Protein AF-A0AAJ6VY02-F1 (afdb_monomer_lite)

Radius of gyration: 36.41 Å; chains: 1; bounding box: 125×51×72 Å

pLDDT: mean 70.73, std 18.44, range [38.62, 96.19]

Organism: NCBI:txid34638

Structure (mmCIF, N/CA/C/O backbone):
data_AF-A0AAJ6VY02-F1
#
_entry.id   AF-A0AAJ6VY02-F1
#
loop_
_atom_site.group_PDB
_atom_site.id
_atom_site.type_symbol
_atom_site.label_atom_id
_atom_site.label_alt_id
_atom_site.label_comp_id
_atom_site.label_asym_id
_atom_site.label_entity_id
_atom_site.label_seq_id
_atom_site.pdbx_PDB_ins_code
_atom_site.Cartn_x
_atom_site.Cartn_y
_atom_site.Cartn_z
_atom_site.occupancy
_atom_site.B_iso_or_equiv
_atom_site.auth_seq_id
_atom_site.auth_comp_id
_atom_site.auth_asym_id
_atom_site.auth_atom_id
_atom_site.pdbx_PDB_model_num
ATOM 1 N N . MET A 1 1 ? 95.605 -9.386 31.883 1.00 44.31 1 MET A N 1
ATOM 2 C CA . MET A 1 1 ? 95.479 -8.101 31.159 1.00 44.31 1 MET A CA 1
ATOM 3 C C . MET A 1 1 ? 95.316 -8.435 29.687 1.00 44.31 1 MET A C 1
ATOM 5 O O . MET A 1 1 ? 96.016 -9.313 29.204 1.00 44.31 1 MET A O 1
ATOM 9 N N . SER A 1 2 ? 94.264 -7.888 29.088 1.00 38.62 2 SER A N 1
ATOM 10 C CA . SER A 1 2 ? 93.436 -8.520 28.057 1.00 38.62 2 SER A CA 1
ATOM 11 C C . SER A 1 2 ? 94.051 -8.646 26.662 1.00 38.62 2 SER A C 1
ATOM 13 O O . SER A 1 2 ? 94.804 -7.791 26.209 1.00 38.62 2 SER A O 1
ATOM 15 N N . SER A 1 3 ? 93.655 -9.728 25.993 1.00 40.12 3 SER A N 1
ATOM 16 C CA . SER A 1 3 ? 94.020 -10.137 24.639 1.00 40.12 3 SER A CA 1
ATOM 17 C C . SER A 1 3 ? 93.514 -9.172 23.561 1.00 40.12 3 SER A C 1
ATOM 19 O O . SER A 1 3 ? 92.338 -8.817 23.539 1.00 40.12 3 SER A O 1
ATOM 21 N N . HIS A 1 4 ? 94.400 -8.805 22.633 1.00 42.62 4 HIS A N 1
ATOM 22 C CA . HIS A 1 4 ? 94.057 -8.122 21.387 1.00 42.62 4 HIS A CA 1
ATOM 23 C C . HIS A 1 4 ? 93.419 -9.109 20.399 1.00 42.62 4 HIS A C 1
ATOM 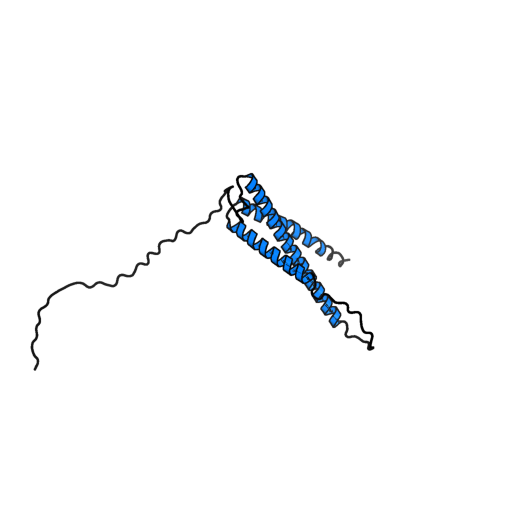25 O O . HIS A 1 4 ? 94.000 -10.142 20.070 1.00 42.62 4 HIS A O 1
ATOM 31 N N . SER A 1 5 ? 92.239 -8.766 19.890 1.00 43.09 5 SER A N 1
ATOM 32 C CA . SER A 1 5 ? 91.580 -9.448 18.775 1.00 43.09 5 SER A CA 1
ATOM 33 C C . SER A 1 5 ? 91.040 -8.376 17.834 1.00 43.09 5 SER A C 1
ATOM 35 O O . SER A 1 5 ? 90.016 -7.765 18.120 1.00 43.09 5 SER A O 1
ATOM 37 N N . HIS A 1 6 ? 91.734 -8.117 16.725 1.00 42.66 6 HIS A N 1
ATOM 38 C CA . HIS A 1 6 ? 91.197 -7.307 15.632 1.00 42.66 6 HIS A CA 1
ATOM 39 C C . HIS A 1 6 ? 90.882 -8.235 14.463 1.00 42.66 6 HIS A C 1
ATOM 41 O O . HIS A 1 6 ? 91.761 -8.613 13.692 1.00 42.66 6 HIS A O 1
ATOM 47 N N . HIS A 1 7 ? 89.610 -8.621 14.367 1.00 45.81 7 HIS A N 1
ATOM 48 C CA . HIS A 1 7 ? 89.046 -9.203 13.160 1.00 45.81 7 HIS A CA 1
ATOM 49 C C . HIS A 1 7 ? 88.680 -8.084 12.186 1.00 45.81 7 HIS A C 1
ATOM 51 O O . HIS A 1 7 ? 87.968 -7.141 12.525 1.00 45.81 7 HIS A O 1
ATOM 57 N N . SER A 1 8 ? 89.198 -8.227 10.971 1.00 43.94 8 SER A N 1
ATOM 58 C CA . SER A 1 8 ? 88.767 -7.534 9.765 1.00 43.94 8 SER A CA 1
ATOM 59 C C . SER A 1 8 ? 87.349 -7.969 9.390 1.00 43.94 8 SER A C 1
ATOM 61 O O . SER A 1 8 ? 87.088 -9.167 9.408 1.00 43.94 8 SER A O 1
ATOM 63 N N . MET A 1 9 ? 86.475 -7.022 9.044 1.00 44.69 9 MET A N 1
ATOM 64 C CA . MET A 1 9 ? 85.414 -7.136 8.030 1.00 44.69 9 MET A CA 1
ATOM 65 C C . MET A 1 9 ? 84.812 -5.734 7.846 1.00 44.69 9 MET A C 1
ATOM 67 O O . MET A 1 9 ? 84.068 -5.240 8.692 1.00 44.69 9 MET A O 1
ATOM 71 N N . ALA A 1 10 ? 85.168 -5.083 6.743 1.00 47.56 10 ALA A N 1
ATOM 72 C CA . ALA A 1 10 ? 84.444 -3.935 6.222 1.00 47.56 10 ALA A CA 1
ATOM 73 C C . ALA A 1 10 ? 83.114 -4.407 5.618 1.00 47.56 10 ALA A C 1
ATOM 75 O O . ALA A 1 10 ? 83.097 -5.447 4.971 1.00 47.56 10 ALA A O 1
ATOM 76 N N . HIS A 1 11 ? 82.039 -3.640 5.796 1.00 46.00 11 HIS A N 1
ATOM 77 C CA . HIS A 1 11 ? 81.113 -3.265 4.724 1.00 46.00 11 HIS A CA 1
ATOM 78 C C . HIS A 1 11 ? 80.163 -2.180 5.248 1.00 46.00 11 HIS A C 1
ATOM 80 O O . HIS A 1 11 ? 79.396 -2.384 6.187 1.00 46.00 11 HIS A O 1
ATOM 86 N N . GLU A 1 12 ? 80.276 -1.002 4.640 1.00 42.72 12 GLU A N 1
ATOM 87 C CA . GLU A 1 12 ? 79.300 0.078 4.704 1.00 42.72 12 GLU A CA 1
ATOM 88 C C . GLU A 1 12 ? 77.924 -0.396 4.218 1.00 42.72 12 GLU A C 1
ATOM 90 O O . GLU A 1 12 ? 77.844 -1.203 3.292 1.00 42.72 12 GLU A O 1
ATOM 95 N N . ALA A 1 13 ? 76.856 0.183 4.773 1.00 41.50 13 ALA A N 1
ATOM 96 C CA . ALA A 1 13 ? 75.958 1.086 4.041 1.00 41.50 13 ALA A CA 1
ATOM 97 C C . ALA A 1 13 ? 74.517 1.054 4.587 1.00 41.50 13 ALA A C 1
ATOM 99 O O . ALA A 1 13 ? 73.854 0.025 4.593 1.00 41.50 13 ALA A O 1
ATOM 100 N N . MET A 1 14 ? 74.043 2.264 4.900 1.00 46.09 14 MET A N 1
ATOM 101 C CA . MET A 1 14 ? 72.690 2.771 4.638 1.00 46.09 14 MET A CA 1
ATOM 102 C C . MET A 1 14 ? 71.534 2.222 5.482 1.00 46.09 14 MET A C 1
ATOM 104 O O . MET A 1 14 ? 71.037 1.115 5.308 1.00 46.09 14 MET A O 1
ATOM 108 N N . GLY A 1 15 ? 71.040 3.103 6.355 1.00 48.28 15 GLY A N 1
ATOM 109 C CA . GLY A 1 15 ? 69.751 2.950 7.006 1.00 48.28 15 GLY A CA 1
ATOM 110 C C . GLY A 1 15 ? 68.595 3.006 6.011 1.00 48.28 15 GLY A C 1
ATOM 111 O O . GLY A 1 15 ? 68.600 3.798 5.070 1.00 48.28 15 GLY A O 1
ATOM 112 N N . GLU A 1 16 ? 67.564 2.213 6.280 1.00 41.31 16 GLU A N 1
ATOM 113 C CA . GLU A 1 16 ? 66.266 2.365 5.642 1.00 41.31 16 GLU A CA 1
ATOM 114 C C . GLU A 1 16 ? 65.210 2.556 6.735 1.00 41.31 16 GLU A C 1
ATOM 116 O O . GLU A 1 16 ? 64.946 1.689 7.566 1.00 41.31 16 GLU A O 1
ATOM 121 N N . SER A 1 17 ? 64.673 3.774 6.763 1.00 49.94 17 SER A N 1
ATOM 122 C CA . SER A 1 17 ? 63.547 4.201 7.587 1.00 49.94 17 SER A CA 1
ATOM 123 C C . SER A 1 17 ? 62.291 3.395 7.215 1.00 49.94 17 SER A C 1
ATOM 125 O O . SER A 1 17 ? 62.069 3.152 6.023 1.00 49.94 17 SER A O 1
ATOM 127 N N . PRO A 1 18 ? 61.437 2.985 8.173 1.00 46.38 18 PRO A N 1
ATOM 128 C CA . PRO A 1 18 ? 60.224 2.243 7.859 1.00 46.38 18 PRO A CA 1
ATOM 129 C C . PRO A 1 18 ? 59.249 3.147 7.092 1.00 46.38 18 PRO A C 1
ATOM 131 O O . PRO A 1 18 ? 58.730 4.133 7.615 1.00 46.38 18 PRO A O 1
ATOM 134 N N . LYS A 1 19 ? 59.015 2.810 5.820 1.00 49.97 19 LYS A N 1
ATOM 135 C CA . LYS A 1 19 ? 58.049 3.480 4.941 1.00 49.97 19 LYS A CA 1
ATOM 136 C C . LYS A 1 19 ? 56.638 3.374 5.548 1.00 49.97 19 LYS A C 1
ATOM 138 O O . LYS A 1 19 ? 56.206 2.261 5.857 1.00 49.97 19 LYS A O 1
ATOM 143 N N . PRO A 1 20 ? 55.882 4.479 5.688 1.00 46.88 20 PRO A N 1
ATOM 144 C CA . PRO A 1 20 ? 54.480 4.399 6.070 1.00 46.88 20 PRO A CA 1
ATOM 145 C C . PRO A 1 20 ? 53.701 3.710 4.947 1.00 46.88 20 PRO A C 1
ATOM 147 O O . PRO A 1 20 ? 53.744 4.130 3.790 1.00 46.88 20 PRO A O 1
ATOM 150 N N . HIS A 1 21 ? 52.993 2.634 5.288 1.00 54.72 21 HIS A N 1
ATOM 151 C CA . HIS A 1 21 ? 52.051 1.981 4.388 1.00 54.72 21 HIS A CA 1
ATOM 152 C C . HIS A 1 21 ? 50.947 2.982 4.020 1.00 54.72 21 HIS A C 1
ATOM 154 O O . HIS A 1 21 ? 50.009 3.219 4.778 1.00 54.72 21 HIS A O 1
ATOM 160 N N . SER A 1 22 ? 51.084 3.581 2.838 1.00 48.41 22 SER A N 1
ATOM 161 C CA . SER A 1 22 ? 50.037 4.324 2.148 1.00 48.41 22 SER A CA 1
ATOM 162 C C . SER A 1 22 ? 48.873 3.363 1.895 1.00 48.41 22 SER A C 1
ATOM 164 O O . SER A 1 22 ? 48.888 2.583 0.938 1.00 48.41 22 SER A O 1
ATOM 166 N N . VAL A 1 23 ? 47.857 3.410 2.757 1.00 56.81 23 VAL A N 1
ATOM 167 C CA . VAL A 1 23 ? 46.539 2.850 2.463 1.00 56.81 23 VAL A CA 1
ATOM 168 C C . VAL A 1 23 ? 45.987 3.671 1.302 1.00 56.81 23 VAL A C 1
ATOM 170 O O . VAL A 1 23 ? 45.430 4.750 1.486 1.00 56.81 23 VAL A O 1
ATOM 173 N N . SER A 1 24 ? 46.217 3.186 0.081 1.00 57.50 24 SER A N 1
ATOM 174 C CA . SER A 1 24 ? 45.566 3.690 -1.121 1.00 57.50 24 SER A CA 1
ATOM 175 C C . SER A 1 24 ? 44.079 3.380 -0.979 1.00 57.50 24 SER A C 1
ATOM 177 O O . SER A 1 24 ? 43.607 2.302 -1.343 1.00 57.50 24 SER A O 1
ATOM 179 N N . ALA A 1 25 ? 43.347 4.308 -0.365 1.00 58.25 25 ALA A N 1
ATOM 180 C CA . ALA A 1 25 ? 41.898 4.317 -0.361 1.00 58.25 25 ALA A CA 1
ATOM 181 C C . ALA A 1 25 ? 41.450 4.562 -1.806 1.00 58.25 25 ALA A C 1
ATOM 183 O O . ALA A 1 25 ? 41.261 5.696 -2.241 1.00 58.25 25 ALA A O 1
ATOM 184 N N . LYS A 1 26 ? 41.352 3.478 -2.581 1.00 59.47 26 LYS A N 1
ATOM 185 C CA . LYS A 1 26 ? 40.681 3.474 -3.879 1.00 59.47 26 LYS A CA 1
ATOM 186 C C . LYS A 1 26 ? 39.284 4.064 -3.646 1.00 59.47 26 LYS A C 1
ATOM 188 O O . LYS A 1 26 ? 38.556 3.504 -2.822 1.00 59.47 26 LYS A O 1
ATOM 193 N N . PRO A 1 27 ? 38.895 5.169 -4.307 1.00 60.66 27 PRO A N 1
ATOM 194 C CA . PRO A 1 27 ? 37.528 5.652 -4.219 1.00 60.66 27 PRO A CA 1
ATOM 195 C C . PRO A 1 27 ? 36.632 4.544 -4.772 1.00 60.66 27 PRO A C 1
ATOM 197 O O . PRO A 1 27 ? 36.694 4.215 -5.956 1.00 60.66 27 PRO A O 1
ATOM 200 N N . MET A 1 28 ? 35.868 3.896 -3.892 1.00 64.38 28 MET A N 1
ATOM 201 C CA . MET A 1 28 ? 34.876 2.918 -4.317 1.00 64.38 28 MET A CA 1
ATOM 202 C C . MET A 1 28 ? 33.841 3.678 -5.153 1.00 64.38 28 MET A C 1
ATOM 204 O O . MET A 1 28 ? 33.303 4.672 -4.657 1.00 64.38 28 MET A O 1
ATOM 208 N N . PRO A 1 29 ? 33.586 3.283 -6.414 1.00 62.78 29 PRO A N 1
ATOM 209 C CA . PRO A 1 29 ? 32.583 3.947 -7.228 1.00 62.78 29 PRO A CA 1
ATOM 210 C C . PRO A 1 29 ? 31.247 3.806 -6.505 1.00 62.78 29 PRO A C 1
ATOM 212 O O . PRO A 1 29 ? 30.750 2.699 -6.301 1.00 62.78 29 PRO A O 1
ATOM 215 N N . MET A 1 30 ? 30.695 4.932 -6.056 1.00 61.97 30 MET A N 1
ATOM 216 C CA . MET A 1 30 ? 29.360 4.956 -5.482 1.00 61.97 30 MET A CA 1
ATOM 217 C C . MET A 1 30 ? 28.395 4.508 -6.575 1.00 61.97 30 MET A C 1
ATOM 219 O O . MET A 1 30 ? 28.220 5.196 -7.579 1.00 61.97 30 MET A O 1
ATOM 223 N N . MET A 1 31 ? 27.815 3.323 -6.403 1.00 57.50 31 MET A N 1
ATOM 224 C CA . MET A 1 31 ? 26.774 2.789 -7.272 1.00 57.50 31 MET A CA 1
ATOM 225 C C . MET A 1 31 ? 25.524 3.662 -7.132 1.00 57.50 31 MET A C 1
ATOM 227 O O . MET A 1 31 ? 24.666 3.438 -6.284 1.00 57.50 31 MET A O 1
ATOM 231 N N . HIS A 1 32 ? 25.460 4.728 -7.926 1.00 59.91 32 HIS A N 1
ATOM 232 C CA . HIS A 1 32 ? 24.284 5.576 -8.008 1.00 59.91 32 HIS A CA 1
ATOM 233 C C . HIS A 1 32 ? 23.202 4.813 -8.768 1.00 59.91 32 HIS A C 1
ATOM 235 O O . HIS A 1 32 ? 23.296 4.619 -9.981 1.00 59.91 32 HIS A O 1
ATOM 241 N N . VAL A 1 33 ? 22.185 4.350 -8.046 1.00 70.56 33 VAL A N 1
ATOM 242 C CA . VAL A 1 33 ? 21.027 3.702 -8.658 1.00 70.56 33 VAL A CA 1
ATOM 243 C C . VAL A 1 33 ? 20.083 4.809 -9.116 1.00 70.56 33 VAL A C 1
ATOM 245 O O . VAL A 1 33 ? 19.270 5.322 -8.353 1.00 70.56 33 VAL A O 1
ATOM 248 N N . SER A 1 34 ? 20.273 5.265 -10.352 1.00 75.19 34 SER A N 1
ATOM 249 C CA . SER A 1 34 ? 19.383 6.246 -10.969 1.00 75.19 34 SER A CA 1
ATOM 250 C C . SER A 1 34 ? 18.035 5.607 -11.290 1.00 75.19 34 SER A C 1
ATOM 252 O O . SER A 1 34 ? 17.970 4.456 -11.721 1.00 75.19 34 SER A O 1
ATOM 254 N N . PHE A 1 35 ? 16.965 6.389 -11.159 1.00 76.12 35 PHE A N 1
ATOM 255 C CA . PHE A 1 35 ? 15.672 6.027 -11.724 1.00 76.12 35 PHE A CA 1
ATOM 256 C C . PHE A 1 35 ? 15.796 5.781 -13.231 1.00 76.12 35 PHE A C 1
ATOM 258 O O . PHE A 1 35 ? 16.381 6.602 -13.944 1.00 76.12 35 PHE A O 1
ATOM 265 N N . TYR A 1 36 ? 15.230 4.677 -13.718 1.00 79.81 36 TYR A N 1
ATOM 266 C CA . TYR A 1 36 ? 15.232 4.350 -15.141 1.00 79.81 36 TYR A CA 1
ATOM 267 C C . TYR A 1 36 ? 13.810 4.368 -15.718 1.00 79.81 36 TYR A C 1
ATOM 269 O O . TYR A 1 36 ? 12.833 3.988 -15.069 1.00 79.81 36 TYR A O 1
ATOM 277 N N . PHE A 1 37 ? 13.702 4.815 -16.970 1.00 79.38 37 PHE A N 1
ATOM 278 C CA . PHE A 1 37 ? 12.455 4.891 -17.739 1.00 79.38 37 PHE A CA 1
ATOM 279 C C . PHE A 1 37 ? 12.370 3.735 -18.746 1.00 79.38 37 PHE A C 1
ATOM 281 O O . PHE A 1 37 ? 12.301 3.948 -19.953 1.00 79.38 37 PHE A O 1
ATOM 288 N N . GLY A 1 38 ? 12.432 2.497 -18.259 1.00 71.44 38 GLY A N 1
ATOM 289 C CA . GLY A 1 38 ? 12.340 1.296 -19.095 1.00 71.44 38 GLY A CA 1
ATOM 290 C C . GLY A 1 38 ? 10.946 0.680 -19.044 1.00 71.44 38 GLY A C 1
ATOM 291 O O . GLY A 1 38 ? 10.316 0.674 -17.988 1.00 71.44 38 GLY A O 1
ATOM 292 N N . THR A 1 39 ? 10.474 0.153 -20.174 1.00 67.06 39 THR A N 1
ATOM 293 C CA . THR A 1 39 ? 9.170 -0.522 -20.321 1.00 67.06 39 THR A CA 1
ATOM 294 C C . THR A 1 39 ? 9.249 -2.048 -20.243 1.00 67.06 39 THR A C 1
ATOM 296 O O . THR A 1 39 ? 8.237 -2.710 -20.444 1.00 67.06 39 THR A O 1
ATOM 299 N N . SER A 1 40 ? 10.423 -2.601 -19.931 1.00 60.81 40 SER A N 1
ATOM 300 C CA . SER A 1 40 ? 10.689 -4.042 -19.937 1.00 60.81 40 SER A CA 1
ATOM 301 C C . SER A 1 40 ? 11.304 -4.470 -18.605 1.00 60.81 40 SER A C 1
ATOM 303 O O . SER A 1 40 ? 12.268 -3.849 -18.154 1.00 60.81 40 SER A O 1
ATOM 305 N N . GLY A 1 41 ? 10.767 -5.520 -17.980 1.00 61.78 41 GLY A N 1
ATOM 306 C CA . GLY A 1 41 ? 11.318 -6.083 -16.744 1.00 61.78 41 GLY A CA 1
ATOM 307 C C . GLY A 1 41 ? 10.397 -7.097 -16.061 1.00 61.78 41 GLY A C 1
ATOM 308 O O . GLY A 1 41 ? 9.174 -7.003 -16.149 1.00 61.78 41 GLY A O 1
ATOM 309 N N . THR A 1 42 ? 10.992 -8.063 -15.363 1.00 58.94 42 THR A N 1
ATOM 310 C CA . THR A 1 42 ? 10.322 -8.995 -14.441 1.00 58.94 42 THR A CA 1
ATOM 311 C C . THR A 1 42 ? 10.440 -8.447 -13.022 1.00 58.94 42 THR A C 1
ATOM 313 O O . THR A 1 42 ? 11.552 -8.161 -12.579 1.00 58.94 42 THR A O 1
ATOM 316 N N . PHE A 1 43 ? 9.321 -8.257 -12.316 1.00 64.50 43 PHE A N 1
ATOM 317 C CA . PHE A 1 43 ? 9.301 -7.447 -11.081 1.00 64.50 43 PHE A CA 1
ATOM 318 C C . PHE A 1 43 ? 9.285 -8.245 -9.774 1.00 64.50 43 PHE A C 1
ATOM 320 O O . PHE A 1 43 ? 9.879 -7.813 -8.794 1.00 64.50 43 PHE A O 1
ATOM 327 N N . LEU A 1 44 ? 8.573 -9.372 -9.720 1.00 62.97 44 LEU A N 1
ATOM 328 C CA . LEU A 1 44 ? 8.292 -10.046 -8.443 1.00 62.97 44 LEU A CA 1
ATOM 329 C C . LEU A 1 44 ? 8.300 -11.577 -8.537 1.00 62.97 44 LEU A C 1
ATOM 331 O O . LEU A 1 44 ? 8.704 -12.253 -7.598 1.00 62.97 44 LEU A O 1
ATOM 335 N N . PHE A 1 45 ? 7.865 -12.110 -9.678 1.00 64.06 45 PHE A N 1
ATOM 336 C CA . PHE A 1 45 ? 7.831 -13.533 -9.996 1.00 64.06 45 PHE A CA 1
ATOM 337 C C . PHE A 1 45 ? 8.103 -13.699 -11.488 1.00 64.06 45 PHE A C 1
ATOM 339 O O . PHE A 1 45 ? 7.713 -12.832 -12.270 1.00 64.06 45 PHE A O 1
ATOM 346 N N . ASP A 1 46 ? 8.686 -14.825 -11.893 1.00 60.12 46 ASP A N 1
ATOM 347 C CA . ASP A 1 46 ? 8.976 -15.116 -13.306 1.00 60.12 46 ASP A CA 1
ATOM 348 C C . ASP A 1 46 ? 7.713 -15.119 -14.194 1.00 60.12 46 ASP A C 1
ATOM 350 O O . ASP A 1 46 ? 7.788 -14.887 -15.396 1.00 60.12 46 ASP A O 1
ATOM 354 N N . TRP A 1 47 ? 6.532 -15.314 -13.593 1.00 65.94 47 TRP A N 1
ATOM 355 C CA . TRP A 1 47 ? 5.222 -15.209 -14.252 1.00 65.94 47 TRP A CA 1
ATOM 356 C C . TRP A 1 47 ? 4.819 -13.758 -14.577 1.00 65.94 47 TRP A C 1
ATOM 358 O O . TRP A 1 47 ? 4.097 -13.517 -15.545 1.00 65.94 47 TRP A O 1
ATOM 368 N N . TRP A 1 48 ? 5.305 -12.770 -13.826 1.00 67.62 48 TRP A N 1
ATOM 369 C CA . TRP A 1 48 ? 5.026 -11.359 -14.089 1.00 67.62 48 TRP A CA 1
ATOM 370 C C . TRP A 1 48 ? 6.071 -10.786 -15.053 1.00 67.62 48 TRP A C 1
ATOM 372 O O . TRP A 1 48 ? 6.899 -9.950 -14.679 1.00 67.62 48 TRP A O 1
ATOM 382 N N . ASN A 1 49 ? 6.042 -11.259 -16.298 1.00 66.69 49 ASN A N 1
ATOM 383 C CA . ASN A 1 49 ? 6.868 -10.723 -17.373 1.00 66.69 49 ASN A CA 1
ATOM 384 C C . ASN A 1 49 ? 6.088 -9.662 -18.157 1.00 66.69 49 ASN A C 1
ATOM 386 O O . ASN A 1 49 ? 5.007 -9.920 -18.689 1.00 66.69 49 ASN A O 1
ATOM 390 N N . ILE A 1 50 ? 6.625 -8.446 -18.182 1.00 65.31 50 ILE A N 1
ATOM 391 C CA . ILE A 1 50 ? 6.055 -7.323 -18.917 1.00 65.31 50 ILE A CA 1
ATOM 392 C C . ILE A 1 50 ? 6.869 -7.120 -20.181 1.00 65.31 50 ILE A C 1
ATOM 394 O O . ILE A 1 50 ? 7.962 -6.549 -20.152 1.00 65.31 50 ILE A O 1
ATOM 398 N N . GLU A 1 51 ? 6.291 -7.547 -21.297 1.00 69.19 51 GLU A N 1
ATOM 399 C CA . GLU A 1 51 ? 6.793 -7.231 -22.624 1.00 69.19 51 GLU A CA 1
ATOM 400 C C . GLU A 1 51 ? 5.965 -6.079 -23.208 1.00 69.19 51 GLU A C 1
ATOM 402 O O . GLU A 1 51 ? 4.784 -6.212 -23.538 1.00 69.19 51 GLU A O 1
ATOM 407 N N . GLY A 1 52 ? 6.587 -4.903 -23.308 1.00 78.50 52 GLY A N 1
ATOM 408 C CA . GLY A 1 52 ? 6.025 -3.744 -23.998 1.00 78.50 52 GLY A CA 1
ATOM 409 C C . GLY A 1 52 ? 5.165 -2.800 -23.147 1.00 78.50 52 GLY A C 1
ATOM 410 O O . GLY A 1 52 ? 4.939 -2.975 -21.950 1.00 78.50 52 GLY A O 1
ATOM 411 N N . ALA A 1 53 ? 4.675 -1.742 -23.800 1.00 81.38 53 ALA A N 1
ATOM 412 C CA . ALA A 1 53 ? 3.979 -0.629 -23.146 1.00 81.38 53 ALA A CA 1
ATOM 413 C C . ALA A 1 53 ? 2.666 -1.042 -22.453 1.00 81.38 53 ALA A C 1
ATOM 415 O O . ALA A 1 53 ? 2.330 -0.510 -21.396 1.00 81.38 53 ALA A O 1
ATOM 416 N N . TRP A 1 54 ? 1.941 -2.012 -23.019 1.00 83.25 54 TRP A N 1
ATOM 417 C CA . TRP A 1 54 ? 0.676 -2.501 -22.462 1.00 83.25 54 TRP A CA 1
ATOM 418 C C . TRP A 1 54 ? 0.865 -3.263 -21.155 1.00 83.25 54 TRP A C 1
ATOM 420 O O . TRP A 1 54 ? 0.113 -3.041 -20.206 1.00 83.25 54 TRP A O 1
ATOM 430 N N . GLY A 1 55 ? 1.897 -4.106 -21.070 1.00 84.56 55 GLY A N 1
ATOM 431 C CA . GLY A 1 55 ? 2.224 -4.782 -19.819 1.00 84.56 55 GLY A CA 1
ATOM 432 C C . GLY A 1 55 ? 2.681 -3.788 -18.746 1.00 84.56 55 GLY A C 1
ATOM 433 O O . GLY A 1 55 ? 2.341 -3.955 -17.574 1.00 84.56 55 GLY A O 1
ATOM 434 N N . MET A 1 56 ? 3.368 -2.707 -19.139 1.00 85.81 56 MET A N 1
ATOM 435 C CA . MET A 1 56 ? 3.771 -1.653 -18.203 1.00 85.81 56 MET A CA 1
ATOM 436 C C . MET A 1 56 ? 2.552 -0.923 -17.641 1.00 85.81 56 MET A C 1
ATOM 438 O O . MET A 1 56 ? 2.416 -0.805 -16.425 1.00 85.81 56 MET A O 1
ATOM 442 N N . LEU A 1 57 ? 1.622 -0.503 -18.503 1.00 89.19 57 LEU A N 1
ATOM 443 C CA . LEU A 1 57 ? 0.390 0.152 -18.063 1.00 89.19 57 LEU A CA 1
ATOM 444 C C . LEU A 1 57 ? -0.454 -0.767 -17.169 1.00 89.19 57 LEU A C 1
ATOM 446 O O . LEU A 1 57 ? -0.946 -0.328 -16.129 1.00 89.19 57 LEU A O 1
ATOM 450 N N . GLY A 1 58 ? -0.570 -2.048 -17.535 1.00 89.94 58 GLY A N 1
ATOM 451 C CA . GLY A 1 58 ? -1.229 -3.055 -16.704 1.00 89.94 58 GLY A CA 1
ATOM 452 C C . GLY A 1 58 ? -0.580 -3.170 -15.325 1.00 89.94 58 GLY A C 1
ATOM 453 O O . GLY A 1 58 ? -1.274 -3.176 -14.310 1.00 89.94 58 GLY A O 1
ATOM 454 N N . SER A 1 59 ? 0.749 -3.156 -15.270 1.00 89.44 59 SER A N 1
ATOM 455 C CA . SER A 1 59 ? 1.501 -3.261 -14.017 1.00 89.44 59 SER A CA 1
ATOM 456 C C . SER A 1 59 ? 1.364 -2.023 -13.148 1.00 89.44 59 SER A C 1
ATOM 458 O O . SER A 1 59 ? 1.101 -2.152 -11.955 1.00 89.44 59 SER A O 1
ATOM 460 N N . CYS A 1 60 ? 1.440 -0.829 -13.736 1.00 90.88 60 CYS A N 1
ATOM 461 C CA . CYS A 1 60 ? 1.099 0.413 -13.049 1.00 90.88 60 CYS A CA 1
ATOM 462 C C . CYS A 1 60 ? -0.317 0.353 -12.470 1.00 90.88 60 CYS A C 1
ATOM 464 O O . CYS A 1 60 ? -0.512 0.732 -11.321 1.00 90.88 60 CYS A O 1
ATOM 466 N N . GLY A 1 61 ? -1.288 -0.169 -13.225 1.00 93.56 61 GLY A N 1
ATOM 467 C CA . GLY A 1 61 ? -2.655 -0.369 -12.750 1.00 93.56 61 GLY A CA 1
ATOM 468 C C . GLY A 1 61 ? -2.718 -1.284 -11.527 1.00 93.56 61 GLY A C 1
ATOM 469 O O . GLY A 1 61 ? -3.273 -0.897 -10.499 1.00 93.56 61 GLY A O 1
ATOM 470 N N . VAL A 1 62 ? -2.108 -2.472 -11.591 1.00 92.81 62 VAL A N 1
ATOM 471 C CA . VAL A 1 62 ? -2.120 -3.403 -10.452 1.00 92.81 62 VAL A CA 1
ATOM 472 C C . VAL A 1 62 ? -1.410 -2.807 -9.238 1.00 92.81 62 VAL A C 1
ATOM 474 O O . VAL A 1 62 ? -1.950 -2.873 -8.137 1.00 92.81 62 VAL A O 1
ATOM 477 N N . VAL A 1 63 ? -0.250 -2.171 -9.417 1.00 93.44 63 VAL A N 1
ATOM 478 C CA . VAL A 1 63 ? 0.485 -1.526 -8.318 1.00 93.44 63 VAL A CA 1
ATOM 479 C C . VAL A 1 63 ? -0.303 -0.357 -7.722 1.00 93.44 63 VAL A C 1
ATOM 481 O O . VAL A 1 63 ? -0.351 -0.216 -6.500 1.00 93.44 63 VAL A O 1
ATOM 484 N N . PHE A 1 64 ? -0.980 0.439 -8.551 1.00 95.56 64 PHE A N 1
ATOM 485 C CA . PHE A 1 64 ? -1.879 1.502 -8.102 1.00 95.56 64 PHE A CA 1
ATOM 486 C C . PHE A 1 64 ? -3.004 0.943 -7.222 1.00 95.56 64 PHE A C 1
ATOM 488 O O . PHE A 1 64 ? -3.209 1.421 -6.104 1.00 95.56 64 PHE A O 1
ATOM 495 N N . PHE A 1 65 ? -3.702 -0.103 -7.681 1.00 95.88 65 PHE A N 1
ATOM 496 C CA . PHE A 1 65 ? -4.765 -0.740 -6.898 1.00 95.88 65 PHE A CA 1
ATOM 497 C C . PHE A 1 65 ? -4.231 -1.399 -5.629 1.00 95.88 65 PHE A C 1
ATOM 499 O O . PHE A 1 65 ? -4.876 -1.328 -4.586 1.00 95.88 65 PHE A O 1
ATOM 506 N N . MET A 1 66 ? -3.044 -1.997 -5.689 1.00 94.69 66 MET A N 1
ATOM 507 C CA . MET A 1 66 ? -2.386 -2.598 -4.537 1.00 94.69 66 MET A CA 1
ATOM 508 C C . MET A 1 66 ? -2.026 -1.540 -3.477 1.00 94.69 66 MET A C 1
ATOM 510 O O . MET A 1 66 ? -2.261 -1.767 -2.289 1.00 94.69 66 MET A O 1
ATOM 514 N N . ALA A 1 67 ? -1.527 -0.369 -3.888 1.00 95.75 67 ALA A N 1
ATOM 515 C CA . ALA A 1 67 ? -1.254 0.765 -3.001 1.00 95.75 67 ALA A CA 1
ATOM 516 C C . ALA A 1 67 ? -2.541 1.364 -2.405 1.00 95.75 67 ALA A C 1
ATOM 518 O O . ALA A 1 67 ? -2.609 1.613 -1.200 1.00 95.75 67 ALA A O 1
ATOM 519 N N . LEU A 1 68 ? -3.592 1.518 -3.216 1.00 95.44 68 LEU A N 1
ATOM 520 C CA . LEU A 1 68 ? -4.910 1.958 -2.747 1.00 95.44 68 LEU A CA 1
ATOM 521 C C . LEU A 1 68 ? -5.488 0.973 -1.720 1.00 95.44 68 LEU A C 1
ATOM 523 O O . LEU A 1 68 ? -5.975 1.377 -0.662 1.00 95.44 68 LEU A O 1
ATOM 527 N N . PHE A 1 69 ? -5.397 -0.327 -2.001 1.00 94.88 69 PHE A N 1
ATOM 528 C CA . PHE A 1 69 ? -5.865 -1.382 -1.109 1.00 94.88 69 PHE A CA 1
ATOM 529 C C . PHE A 1 69 ? -5.045 -1.457 0.188 1.00 94.88 69 PHE A C 1
ATOM 531 O O . PHE A 1 69 ? -5.607 -1.691 1.259 1.00 94.88 69 PHE A O 1
ATOM 538 N N . TYR A 1 70 ? -3.738 -1.191 0.134 1.00 94.88 70 TYR A N 1
ATOM 539 C CA . TYR A 1 70 ? -2.906 -1.063 1.331 1.00 94.88 70 TYR A CA 1
ATOM 540 C C . TYR A 1 70 ? -3.405 0.062 2.258 1.00 94.88 70 TYR A C 1
ATOM 542 O O . TYR A 1 70 ? -3.551 -0.161 3.465 1.00 94.88 70 TYR A O 1
ATOM 550 N N . GLU A 1 71 ? -3.737 1.239 1.714 1.00 93.94 71 GLU A N 1
ATOM 551 C CA . GLU A 1 71 ? -4.322 2.336 2.504 1.00 93.94 71 GLU A CA 1
ATOM 552 C C . GLU A 1 71 ? -5.720 1.988 3.042 1.00 93.94 71 GLU A C 1
ATOM 554 O O . GLU A 1 71 ? -6.038 2.288 4.197 1.00 93.94 71 GLU A O 1
ATOM 559 N N . TYR A 1 72 ? -6.534 1.267 2.265 1.00 90.81 72 TYR A N 1
ATOM 560 C CA . TYR A 1 72 ? -7.823 0.751 2.736 1.00 90.81 72 TYR A CA 1
ATOM 561 C C . TYR A 1 72 ? -7.675 -0.178 3.950 1.00 90.81 72 TYR A C 1
ATOM 563 O O . TYR A 1 72 ? -8.372 -0.025 4.958 1.00 90.81 72 TYR A O 1
ATOM 571 N N . LEU A 1 73 ? -6.742 -1.131 3.891 1.00 91.62 73 LEU A N 1
ATOM 572 C CA . LEU A 1 73 ? -6.485 -2.053 4.999 1.00 91.62 73 LEU A CA 1
ATOM 573 C C . LEU A 1 73 ? -5.937 -1.330 6.229 1.00 91.62 73 LEU A C 1
ATOM 575 O O . LEU A 1 73 ? -6.325 -1.657 7.355 1.00 91.62 73 LEU A O 1
ATOM 579 N N . LYS A 1 74 ? -5.084 -0.318 6.030 1.00 89.12 74 LYS A N 1
ATOM 580 C CA . LYS A 1 74 ? -4.595 0.548 7.111 1.00 89.12 74 LYS A CA 1
ATOM 581 C C . LYS A 1 74 ? -5.768 1.206 7.847 1.00 89.12 74 LYS A C 1
ATOM 583 O O . LYS A 1 74 ? -5.813 1.189 9.080 1.00 89.12 74 LYS A O 1
ATOM 588 N N . PHE A 1 75 ? -6.756 1.696 7.105 1.00 88.19 75 PHE A N 1
ATOM 589 C CA . PHE A 1 75 ? -7.971 2.275 7.668 1.00 88.19 75 PHE A CA 1
ATOM 590 C C . PHE A 1 75 ? -8.860 1.251 8.392 1.00 88.19 75 PHE A C 1
ATOM 592 O O . PHE A 1 75 ? -9.316 1.506 9.513 1.00 88.19 75 PHE A O 1
ATOM 599 N N . LEU A 1 76 ? -9.081 0.070 7.807 1.00 88.00 76 LEU A N 1
ATOM 600 C CA . LEU A 1 76 ? -9.835 -1.004 8.464 1.00 88.00 76 LEU A CA 1
ATOM 601 C C . LEU A 1 76 ? -9.191 -1.425 9.787 1.00 88.00 76 LEU A C 1
ATOM 603 O O . LEU A 1 76 ? -9.891 -1.586 10.791 1.00 88.00 76 LEU A O 1
ATOM 607 N N . ARG A 1 77 ? -7.861 -1.550 9.815 1.00 89.19 77 ARG A N 1
ATOM 608 C CA . ARG A 1 77 ? -7.115 -1.861 11.036 1.00 89.19 77 ARG A CA 1
ATOM 609 C C . ARG A 1 77 ? -7.331 -0.796 12.107 1.00 89.19 77 ARG A C 1
ATOM 611 O O . ARG A 1 77 ? -7.608 -1.154 13.250 1.00 89.19 77 ARG A O 1
ATOM 618 N N . ALA A 1 78 ? -7.262 0.488 11.753 1.00 86.19 78 ALA A N 1
ATOM 619 C CA . ALA A 1 78 ? -7.529 1.578 12.691 1.00 86.19 78 ALA A CA 1
ATOM 620 C C . ALA A 1 78 ? -8.950 1.486 13.282 1.00 86.19 78 ALA A C 1
ATOM 622 O O . ALA A 1 78 ? -9.122 1.549 14.500 1.00 86.19 78 ALA A O 1
ATOM 623 N N . ARG A 1 79 ? -9.965 1.225 12.446 1.00 83.12 79 ARG A N 1
ATOM 624 C CA . ARG A 1 79 ? -11.353 1.029 12.903 1.00 83.12 79 ARG A CA 1
ATOM 625 C C . ARG A 1 79 ? -11.512 -0.178 13.830 1.00 83.12 79 ARG A C 1
ATOM 627 O O . ARG A 1 79 ? -12.249 -0.096 14.812 1.00 83.12 79 ARG A O 1
ATOM 634 N N . LEU A 1 80 ? -10.840 -1.290 13.538 1.00 84.44 80 LEU A N 1
ATOM 635 C CA . LEU A 1 80 ? -10.884 -2.491 14.377 1.00 84.44 80 LEU A CA 1
ATOM 636 C C . LEU A 1 80 ? -10.203 -2.277 15.728 1.00 84.44 80 LEU A C 1
ATOM 638 O O . LEU A 1 80 ? -10.732 -2.730 16.741 1.00 84.44 80 LEU A O 1
ATOM 642 N N . LEU A 1 81 ? -9.082 -1.550 15.761 1.00 83.94 81 LEU A N 1
ATOM 643 C CA . LEU A 1 81 ? -8.404 -1.196 17.009 1.00 83.94 81 LEU A CA 1
ATOM 644 C C . LEU A 1 81 ? -9.293 -0.322 17.896 1.00 83.94 81 LEU A C 1
ATOM 646 O O . LEU A 1 81 ? -9.468 -0.646 19.069 1.00 83.94 81 LEU A O 1
ATOM 650 N N . ILE A 1 82 ? -9.921 0.713 17.330 1.00 83.44 82 ILE A N 1
ATOM 651 C CA . ILE A 1 82 ? -10.844 1.586 18.071 1.00 83.44 82 ILE A CA 1
ATO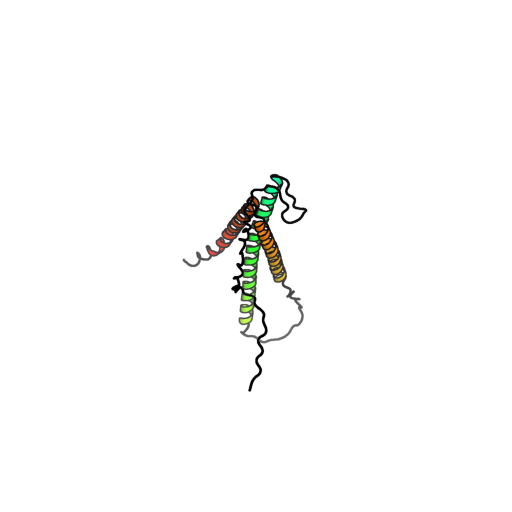M 652 C C . ILE A 1 82 ? -12.027 0.773 18.610 1.00 83.44 82 ILE A C 1
ATOM 654 O O . ILE A 1 82 ? -12.324 0.839 19.800 1.00 83.44 82 ILE A O 1
ATOM 658 N N . LYS A 1 83 ? -12.670 -0.059 17.779 1.00 80.56 83 LYS A N 1
ATOM 659 C CA . LYS A 1 83 ? -13.777 -0.924 18.228 1.00 80.56 83 LYS A CA 1
ATOM 660 C C . LYS A 1 83 ? -13.346 -1.898 19.326 1.00 80.56 83 LYS A C 1
ATOM 662 O O . LYS A 1 83 ? -14.050 -2.046 20.321 1.00 80.56 83 LYS A O 1
ATOM 667 N N . SER A 1 84 ? -12.187 -2.540 19.173 1.00 79.38 84 SER A N 1
ATOM 668 C CA . SER A 1 84 ? -11.653 -3.464 20.178 1.00 79.38 84 SER A CA 1
ATOM 669 C C . SER A 1 84 ? -11.367 -2.759 21.505 1.00 79.38 84 SER A C 1
ATOM 671 O O . SER A 1 84 ? -11.632 -3.339 22.557 1.00 79.38 84 SER A O 1
ATOM 673 N N . GLN A 1 85 ? -10.857 -1.526 21.472 1.00 80.75 85 GLN A N 1
ATOM 674 C CA . GLN A 1 85 ? -10.642 -0.718 22.671 1.00 80.75 85 GLN A CA 1
ATOM 675 C C . GLN A 1 85 ? -11.964 -0.312 23.335 1.00 80.75 85 GLN A C 1
ATOM 677 O O . GLN A 1 85 ? -12.077 -0.425 24.552 1.00 80.75 85 GLN A O 1
ATOM 682 N N . GLN A 1 86 ? -12.975 0.087 22.555 1.00 79.44 86 GLN A N 1
ATOM 683 C CA . GLN A 1 86 ? -14.304 0.445 23.069 1.00 79.44 86 GLN A CA 1
ATOM 684 C C . GLN A 1 86 ? -14.979 -0.732 23.789 1.00 79.44 86 GLN A C 1
ATOM 686 O O . GLN A 1 86 ? -15.452 -0.573 24.912 1.00 79.44 86 GLN A O 1
ATOM 691 N N . ILE A 1 87 ? -14.954 -1.929 23.190 1.00 76.25 87 ILE A N 1
ATOM 692 C CA . ILE A 1 87 ? -15.514 -3.148 23.803 1.00 76.25 87 ILE A CA 1
ATOM 693 C C . ILE A 1 87 ? -14.785 -3.481 25.113 1.00 76.25 87 ILE A C 1
ATOM 695 O O . ILE A 1 87 ? -15.425 -3.778 26.120 1.00 76.25 87 ILE A O 1
ATOM 699 N N . ARG A 1 88 ? -13.447 -3.385 25.130 1.00 76.06 88 ARG A N 1
ATOM 700 C CA . ARG A 1 88 ? -12.650 -3.617 26.348 1.00 76.06 88 ARG A CA 1
ATOM 701 C C . ARG A 1 88 ? -12.966 -2.595 27.444 1.00 76.06 88 ARG A C 1
ATOM 703 O O . ARG A 1 88 ? -13.089 -2.970 28.607 1.00 76.06 88 ARG A O 1
ATOM 710 N N . TYR A 1 89 ? -13.145 -1.324 27.089 1.00 73.44 89 TYR A N 1
ATOM 711 C CA . TYR A 1 89 ? -13.507 -0.278 28.046 1.00 73.44 89 TYR A CA 1
ATOM 712 C C . TYR A 1 89 ? -14.918 -0.481 28.627 1.00 73.44 89 TYR A C 1
ATOM 714 O O . TYR A 1 89 ? -15.097 -0.365 29.842 1.00 73.44 89 TYR A O 1
ATOM 722 N N . SER A 1 90 ? -15.912 -0.846 27.803 1.00 75.19 90 SER A N 1
ATOM 723 C CA . SER A 1 90 ? -17.280 -1.076 28.295 1.00 75.19 90 SER A CA 1
ATOM 724 C C . SER A 1 90 ? -17.360 -2.284 29.231 1.00 75.19 90 SER A C 1
ATOM 726 O O . SER A 1 90 ? -18.042 -2.203 30.250 1.00 75.19 90 SER A O 1
ATOM 728 N N . SER A 1 91 ? -16.617 -3.366 28.957 1.00 70.25 91 SER A N 1
ATOM 729 C CA . SER A 1 91 ? -16.572 -4.531 29.854 1.00 70.25 91 SER A CA 1
ATOM 730 C C . SER A 1 91 ? -15.997 -4.202 31.236 1.00 70.25 91 SER A C 1
ATOM 732 O O . SER A 1 91 ? -16.488 -4.717 32.239 1.00 70.25 91 SER A O 1
ATOM 734 N N . ILE A 1 92 ? -15.016 -3.293 31.314 1.00 67.25 92 ILE A N 1
ATOM 735 C CA . ILE A 1 92 ? -14.443 -2.848 32.594 1.00 67.25 92 ILE A CA 1
ATOM 736 C C . ILE A 1 92 ? -15.465 -2.007 33.377 1.00 67.25 92 ILE A C 1
ATOM 738 O O . ILE A 1 92 ? -15.623 -2.199 34.582 1.00 67.25 92 ILE A O 1
ATOM 742 N N . ARG A 1 93 ? -16.217 -1.119 32.707 1.00 64.50 93 ARG A N 1
ATOM 743 C CA . ARG A 1 93 ? -17.298 -0.344 33.347 1.00 64.50 93 ARG A CA 1
ATOM 744 C C . ARG A 1 93 ? -18.429 -1.227 33.876 1.00 64.50 93 ARG A C 1
ATOM 746 O O . ARG A 1 93 ? -18.890 -0.995 34.990 1.00 64.50 93 ARG A O 1
ATOM 753 N N . THR A 1 94 ? -18.856 -2.235 33.117 1.00 63.94 94 THR A N 1
ATOM 754 C CA . THR A 1 94 ? -19.884 -3.184 33.572 1.00 63.94 94 THR A CA 1
ATOM 755 C C . THR A 1 94 ? -19.401 -4.006 34.768 1.00 63.94 94 THR A C 1
ATOM 757 O O . THR A 1 94 ? -20.172 -4.210 35.696 1.00 63.94 94 THR A O 1
ATOM 760 N N . SER A 1 95 ? -18.125 -4.408 34.810 1.00 60.19 95 SER A N 1
ATOM 761 C CA . SER A 1 95 ? -17.580 -5.151 35.956 1.00 60.19 95 SER A CA 1
ATOM 762 C C . SER A 1 95 ? -17.459 -4.306 37.232 1.00 60.19 95 SER A C 1
ATOM 764 O O . SER A 1 95 ? -17.695 -4.830 38.314 1.00 60.19 95 SER A O 1
ATOM 766 N N . ASN A 1 96 ? -17.113 -3.016 37.135 1.00 60.69 96 ASN A N 1
ATOM 767 C CA . ASN A 1 96 ? -17.011 -2.134 38.310 1.00 60.69 96 ASN A CA 1
ATOM 768 C C . ASN A 1 96 ? -18.370 -1.596 38.802 1.00 60.69 96 ASN A C 1
ATOM 770 O O . ASN A 1 96 ? -18.451 -1.114 39.929 1.00 60.69 96 ASN A O 1
ATOM 774 N N . GLY A 1 97 ? -19.419 -1.643 37.971 1.00 53.59 97 GLY A N 1
ATOM 775 C CA . GLY A 1 97 ? -20.770 -1.168 38.300 1.00 53.59 97 GLY A CA 1
ATOM 776 C C . GLY A 1 97 ? -21.680 -2.199 38.981 1.00 53.59 97 GLY A C 1
ATOM 777 O O . GLY A 1 97 ? -22.771 -1.839 39.407 1.00 53.59 97 GLY A O 1
ATOM 778 N N . VAL A 1 98 ? -21.249 -3.459 39.113 1.00 56.09 98 VAL A N 1
ATOM 779 C CA . VAL A 1 98 ? -22.001 -4.551 39.771 1.00 56.09 98 VAL A CA 1
ATOM 780 C C . VAL A 1 98 ? -21.485 -4.763 41.204 1.00 56.09 98 VAL A C 1
ATOM 782 O O . VAL A 1 98 ? -21.199 -5.871 41.629 1.00 56.09 98 VAL A O 1
ATOM 785 N N . ASN A 1 99 ? -21.348 -3.674 41.965 1.00 53.44 99 ASN A N 1
ATOM 786 C CA . ASN A 1 99 ? -21.030 -3.706 43.401 1.00 53.44 99 ASN A CA 1
ATOM 787 C C . ASN A 1 99 ? -22.098 -2.959 44.222 1.00 53.44 99 ASN A C 1
ATOM 789 O O . ASN A 1 99 ? -21.775 -2.205 45.136 1.00 53.44 99 ASN A O 1
ATOM 793 N N . GLY A 1 100 ? -23.374 -3.148 43.880 1.00 53.22 100 GLY A N 1
ATOM 794 C CA . GLY A 1 100 ? -24.514 -2.672 44.663 1.00 53.22 100 GLY A CA 1
ATOM 795 C C . GLY A 1 100 ? -25.630 -3.713 44.645 1.00 53.22 100 GLY A C 1
ATOM 796 O O . GLY A 1 100 ? -26.380 -3.738 43.682 1.00 53.22 100 GLY A O 1
ATOM 797 N N . GLU A 1 101 ? -25.632 -4.569 45.678 1.00 49.75 101 GLU A N 1
ATOM 798 C CA . GLU A 1 101 ? -26.738 -5.355 46.280 1.00 49.75 101 GLU A CA 1
ATOM 799 C C . GLU A 1 101 ? -27.700 -6.088 45.307 1.00 49.75 101 GLU A C 1
ATOM 801 O O . GLU A 1 101 ? -28.357 -5.489 44.472 1.00 49.75 101 GLU A O 1
ATOM 806 N N . THR A 1 102 ? -27.849 -7.420 45.336 1.00 40.06 102 THR A N 1
ATOM 807 C CA . THR A 1 102 ? -28.579 -8.164 46.379 1.00 40.06 102 THR A CA 1
ATOM 808 C C . THR A 1 102 ? -28.299 -9.675 46.278 1.00 40.06 102 THR A C 1
ATOM 810 O O . THR A 1 102 ? -28.286 -10.261 45.198 1.00 40.06 102 THR A O 1
ATOM 813 N N . SER A 1 103 ? -28.120 -10.307 47.437 1.00 52.72 103 SER A N 1
ATOM 814 C CA . SER A 1 103 ? -28.049 -11.752 47.669 1.00 52.72 103 SER A CA 1
ATOM 815 C C . SER A 1 103 ? -29.280 -12.523 47.163 1.00 52.72 103 SER A C 1
ATOM 817 O O . SER A 1 103 ? -30.386 -12.198 47.580 1.00 52.72 103 SER A O 1
ATOM 819 N N . ALA A 1 104 ? -29.096 -13.598 46.382 1.00 45.31 104 ALA A N 1
ATOM 820 C CA . ALA A 1 104 ? -29.744 -14.913 46.576 1.00 45.31 104 ALA A CA 1
ATOM 821 C C . ALA A 1 104 ? -29.342 -15.935 45.476 1.00 45.31 104 ALA A C 1
ATOM 823 O O . ALA A 1 104 ? -28.988 -15.521 44.373 1.00 45.31 104 ALA A O 1
ATOM 824 N N . PRO A 1 105 ? -29.371 -17.260 45.758 1.00 58.97 105 PRO A N 1
ATOM 825 C CA . PRO A 1 105 ? -28.655 -18.282 44.989 1.00 58.97 105 PRO A CA 1
ATOM 826 C C . PRO A 1 105 ? -29.532 -19.210 44.114 1.00 58.97 105 PRO A C 1
ATOM 828 O O . PRO A 1 105 ? -30.690 -19.465 44.425 1.00 58.97 105 PRO A O 1
ATOM 831 N N . ALA A 1 106 ? -28.859 -19.819 43.124 1.00 46.66 106 ALA A N 1
ATOM 832 C CA . ALA A 1 106 ? -29.140 -21.087 42.423 1.00 46.66 106 ALA A CA 1
ATOM 833 C C . ALA A 1 106 ? -30.142 -21.126 41.244 1.00 46.66 106 ALA A C 1
ATOM 835 O O . ALA A 1 106 ? -31.346 -21.189 41.444 1.00 46.66 106 ALA A O 1
ATOM 836 N N . THR A 1 107 ? -29.599 -21.311 40.029 1.00 38.91 107 THR A N 1
ATOM 837 C CA . THR A 1 107 ? -29.912 -22.444 39.122 1.00 38.91 107 THR A CA 1
ATOM 838 C C . THR A 1 107 ? -28.710 -22.704 38.193 1.00 38.91 107 THR A C 1
ATOM 840 O O . THR A 1 107 ? -28.153 -21.734 37.674 1.00 38.91 107 THR A O 1
ATOM 843 N N . PRO A 1 108 ? -28.286 -23.965 37.980 1.00 55.22 108 PRO A N 1
ATOM 844 C CA . PRO A 1 108 ? -27.195 -24.318 37.076 1.00 55.22 108 PRO A CA 1
ATOM 845 C C . PRO A 1 108 ? -27.706 -24.547 35.638 1.00 55.22 108 PRO A C 1
ATOM 847 O O . PRO A 1 108 ? -28.868 -24.871 35.425 1.00 55.22 108 PRO A O 1
ATOM 850 N N . GLU A 1 109 ? -26.792 -24.427 34.673 1.00 51.09 109 GLU A N 1
ATOM 851 C CA . GLU A 1 109 ? -26.895 -24.939 33.293 1.00 51.09 109 GLU A CA 1
ATOM 852 C C . GLU A 1 109 ? -27.698 -24.113 32.271 1.00 51.09 109 GLU A C 1
ATOM 854 O O . GLU A 1 109 ? -28.768 -24.457 31.780 1.00 51.09 109 GLU A O 1
ATOM 859 N N . THR A 1 110 ? -27.060 -23.057 31.781 1.00 41.06 110 THR A N 1
ATOM 860 C CA . THR A 1 110 ? -26.956 -22.899 30.329 1.00 41.06 110 THR A CA 1
ATOM 861 C C . THR A 1 110 ? -25.492 -22.634 30.051 1.00 41.06 110 THR A C 1
ATOM 863 O O . THR A 1 110 ? -25.013 -21.510 30.223 1.00 41.06 110 THR A O 1
ATOM 866 N N . GLU A 1 111 ? -24.764 -23.692 29.684 1.00 45.97 111 GLU A N 1
ATOM 867 C CA . GLU A 1 111 ? -23.432 -23.589 29.099 1.00 45.97 111 GLU A CA 1
ATOM 868 C C . GLU A 1 111 ? -23.546 -22.824 27.780 1.00 45.97 111 GLU A C 1
ATOM 870 O O . GLU A 1 111 ? -23.566 -23.363 26.675 1.00 45.97 111 GLU A O 1
ATOM 875 N N . SER A 1 112 ? -23.637 -21.507 27.903 1.00 44.31 112 SER A N 1
ATOM 876 C CA . SER A 1 112 ? -23.207 -20.598 26.869 1.00 44.31 112 SER A CA 1
ATOM 877 C C . SER A 1 112 ? -21.714 -20.855 26.733 1.00 44.31 112 SER A C 1
AT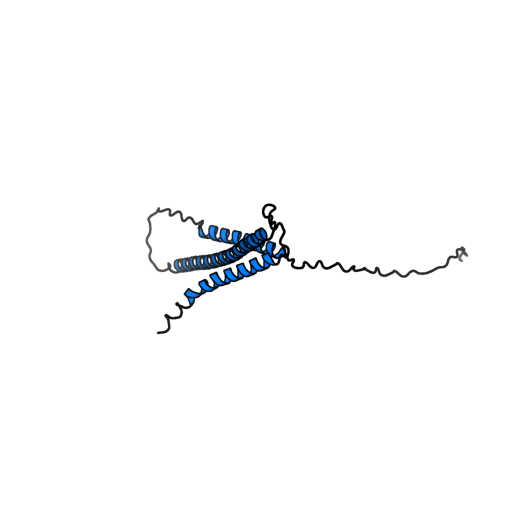OM 879 O O . SER A 1 112 ? -20.900 -20.304 27.468 1.00 44.31 112 SER A O 1
ATOM 881 N N . THR A 1 113 ? -21.348 -21.764 25.823 1.00 42.00 113 THR A N 1
ATOM 882 C CA . THR A 1 113 ? -19.984 -21.886 25.322 1.00 42.00 113 THR A CA 1
ATOM 883 C C . THR A 1 113 ? -19.657 -20.544 24.686 1.00 42.00 113 THR A C 1
ATOM 885 O O . THR A 1 113 ? -19.841 -20.325 23.486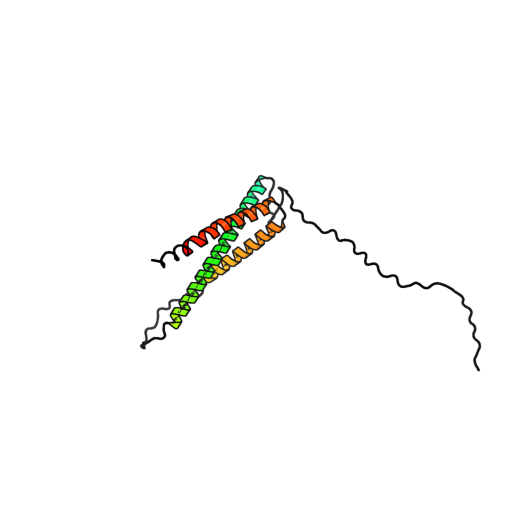 1.00 42.00 113 THR A O 1
ATOM 888 N N . VAL A 1 114 ? -19.238 -19.590 25.515 1.00 47.81 114 VAL A N 1
ATOM 889 C CA . VAL A 1 114 ? -18.655 -18.345 25.066 1.00 47.81 114 VAL A CA 1
ATOM 890 C C . VAL A 1 114 ? -17.464 -18.816 24.252 1.00 47.81 114 VAL A C 1
ATOM 892 O O . VAL A 1 114 ? -16.507 -19.358 24.795 1.00 47.81 114 VAL A O 1
ATOM 895 N N . LYS A 1 115 ? -17.548 -18.734 22.922 1.00 45.81 115 LYS A N 1
ATOM 896 C CA . LYS A 1 115 ? -16.396 -18.941 22.045 1.00 45.81 115 LYS A CA 1
ATOM 897 C C . LYS A 1 115 ? -15.445 -17.779 22.326 1.00 45.81 115 LYS A C 1
ATOM 899 O O . LYS A 1 115 ? -15.445 -16.771 21.626 1.00 45.81 115 LYS A O 1
ATOM 904 N N . ILE A 1 116 ? -14.676 -17.905 23.410 1.00 55.00 116 ILE A N 1
ATOM 905 C CA . ILE A 1 116 ? -13.698 -16.916 23.888 1.00 55.00 116 ILE A CA 1
ATOM 906 C C . ILE A 1 116 ? -12.516 -16.825 22.912 1.00 55.00 116 ILE A C 1
ATOM 908 O O . ILE A 1 116 ? -11.752 -15.863 22.929 1.00 55.00 116 ILE A O 1
ATOM 912 N N . THR A 1 117 ? -12.424 -17.747 21.950 1.00 50.00 117 THR A N 1
ATOM 913 C CA . THR A 1 117 ? -11.721 -17.514 20.687 1.00 50.00 117 THR A CA 1
ATOM 914 C C . THR A 1 117 ? -12.547 -16.550 19.834 1.00 50.00 117 THR A C 1
ATOM 916 O O . THR A 1 117 ? -13.188 -16.926 18.853 1.00 50.00 117 THR A O 1
ATOM 919 N N . SER A 1 118 ? -12.578 -15.288 20.263 1.00 61.03 118 SER A N 1
ATOM 920 C CA . SER A 1 118 ? -13.293 -14.221 19.578 1.00 61.03 118 SER A CA 1
ATOM 921 C C . SER A 1 118 ? -12.768 -14.134 18.146 1.00 61.03 118 SER A C 1
ATOM 923 O O . SER A 1 118 ? -11.603 -13.801 17.919 1.00 61.03 118 SER A O 1
ATOM 925 N N . THR A 1 119 ? -13.626 -14.415 17.169 1.00 64.12 119 THR A N 1
ATOM 926 C CA . THR A 1 119 ? -13.378 -14.224 15.727 1.00 64.12 119 THR A CA 1
ATOM 927 C C . THR A 1 119 ? -12.839 -12.823 15.403 1.00 64.12 119 THR A C 1
ATOM 929 O O . THR A 1 119 ? -12.136 -12.633 14.407 1.00 64.12 119 THR A O 1
ATOM 932 N N . SER A 1 120 ? -13.079 -11.859 16.294 1.00 69.62 120 SER A N 1
ATOM 933 C CA . SER A 1 120 ? -12.501 -10.514 16.301 1.00 69.62 120 SER A CA 1
ATOM 934 C C . SER A 1 120 ? -10.966 -10.503 16.358 1.00 69.62 120 SER A C 1
ATOM 936 O O . SER A 1 120 ? -10.340 -9.733 15.632 1.00 69.62 120 SER A O 1
ATOM 938 N N . HIS A 1 121 ? -10.341 -11.372 17.162 1.00 78.56 121 HIS A N 1
ATOM 939 C CA . HIS A 1 121 ? -8.879 -11.453 17.277 1.00 78.56 121 HIS A CA 1
ATOM 940 C C . HIS A 1 121 ? -8.237 -12.098 16.050 1.00 78.56 121 HIS A C 1
ATOM 942 O O . HIS A 1 121 ? -7.210 -11.616 15.574 1.00 78.56 121 HIS A O 1
ATOM 948 N N . LEU A 1 122 ? -8.865 -13.140 15.497 1.00 83.94 122 LEU A N 1
ATOM 949 C CA . LEU A 1 122 ? -8.379 -13.785 14.277 1.00 83.94 122 LEU A CA 1
ATOM 950 C C . LEU A 1 122 ? -8.423 -12.814 13.090 1.00 83.94 122 LEU A C 1
ATOM 952 O O . LEU A 1 122 ? -7.437 -12.672 12.372 1.00 83.94 122 LEU A O 1
ATOM 956 N N . SER A 1 123 ? -9.536 -12.093 12.935 1.00 82.62 123 SER A N 1
ATOM 957 C CA . SER A 1 123 ? -9.711 -11.113 11.856 1.00 82.62 123 SER A CA 1
ATOM 958 C C . SER A 1 123 ? -8.720 -9.949 11.972 1.00 82.62 123 SER A C 1
ATOM 960 O O . SER A 1 123 ? -8.149 -9.517 10.973 1.00 82.62 123 SER A O 1
ATOM 962 N N . GLN A 1 124 ? -8.457 -9.467 13.192 1.00 86.06 124 GLN A N 1
ATOM 963 C CA . GLN A 1 124 ? -7.471 -8.413 13.442 1.00 86.06 124 GLN A CA 1
ATOM 964 C C . GLN A 1 124 ? -6.048 -8.850 13.062 1.00 86.06 124 GLN A C 1
ATOM 966 O O . GLN A 1 124 ? -5.329 -8.094 12.405 1.00 86.06 124 GLN A O 1
ATOM 971 N N . THR A 1 125 ? -5.647 -10.063 13.448 1.00 88.19 125 THR A N 1
ATOM 972 C CA . THR A 1 125 ? -4.326 -10.610 13.107 1.00 88.19 125 THR A CA 1
ATOM 973 C C . THR A 1 125 ? -4.209 -10.897 11.611 1.00 88.19 125 THR A C 1
ATOM 975 O O . THR A 1 125 ? -3.179 -10.590 11.018 1.00 88.19 125 THR A O 1
ATOM 978 N N . ALA A 1 126 ? -5.266 -11.403 10.970 1.00 89.50 126 ALA A N 1
ATOM 979 C CA . ALA A 1 126 ? -5.283 -11.634 9.526 1.00 89.50 126 ALA A CA 1
ATOM 980 C C . ALA A 1 126 ? -5.086 -10.328 8.739 1.00 89.50 126 ALA A C 1
ATOM 982 O O . ALA A 1 126 ? -4.219 -10.254 7.871 1.00 89.50 126 ALA A O 1
ATOM 983 N N . ILE A 1 127 ? -5.819 -9.267 9.096 1.00 90.81 127 ILE A N 1
ATOM 984 C CA . ILE A 1 127 ? -5.663 -7.943 8.471 1.00 90.81 127 ILE A CA 1
ATOM 985 C C . ILE A 1 127 ? -4.250 -7.396 8.693 1.00 90.81 127 ILE A C 1
ATOM 987 O O . ILE A 1 127 ? -3.674 -6.811 7.777 1.00 90.81 127 ILE A O 1
ATOM 991 N N . TYR A 1 128 ? -3.668 -7.615 9.876 1.00 91.06 128 TYR A N 1
ATOM 992 C CA . TYR A 1 128 ? -2.286 -7.233 10.156 1.00 91.06 128 TYR A CA 1
ATOM 993 C C . TYR A 1 128 ? -1.280 -7.945 9.244 1.00 91.06 128 TYR A C 1
ATOM 995 O O . TYR A 1 128 ? -0.432 -7.278 8.653 1.00 91.06 128 TYR A O 1
ATOM 1003 N N . VAL A 1 129 ? -1.383 -9.270 9.101 1.00 93.81 129 VAL A N 1
ATOM 1004 C CA . VAL A 1 129 ? -0.472 -10.053 8.251 1.00 93.81 129 VAL A CA 1
ATOM 1005 C C . VAL A 1 129 ? -0.588 -9.616 6.791 1.00 93.81 129 VAL A C 1
ATOM 1007 O O . VAL A 1 129 ? 0.430 -9.334 6.167 1.00 93.81 129 VAL A O 1
ATOM 1010 N N . VAL A 1 130 ? -1.808 -9.462 6.265 1.00 93.69 130 VAL A N 1
ATOM 1011 C CA . VAL A 1 130 ? -2.024 -9.003 4.880 1.00 93.69 130 VAL A CA 1
ATOM 1012 C C . VAL A 1 130 ? -1.456 -7.597 4.665 1.00 93.69 130 VAL A C 1
ATOM 1014 O O . VAL A 1 130 ? -0.771 -7.356 3.671 1.00 93.69 130 VAL A O 1
ATOM 1017 N N . GLN A 1 131 ? -1.685 -6.672 5.603 1.00 93.81 131 GLN A N 1
ATOM 1018 C CA . GLN A 1 131 ? -1.118 -5.323 5.534 1.00 93.81 131 GLN A CA 1
ATOM 1019 C C . GLN A 1 131 ? 0.417 -5.360 5.516 1.00 93.81 131 GLN A C 1
ATOM 1021 O O . GLN A 1 131 ? 1.037 -4.626 4.747 1.00 93.81 131 GLN A O 1
ATOM 1026 N N . LEU A 1 132 ? 1.026 -6.198 6.357 1.00 94.38 132 LEU A N 1
ATOM 1027 C CA . LEU A 1 132 ? 2.475 -6.345 6.442 1.00 94.38 132 LEU A CA 1
ATOM 1028 C C . LEU A 1 132 ? 3.050 -6.863 5.117 1.00 94.38 132 LEU A C 1
ATOM 1030 O O . LEU A 1 132 ? 3.985 -6.267 4.585 1.00 94.38 132 LEU A O 1
ATOM 1034 N N . THR A 1 133 ? 2.449 -7.911 4.548 1.00 93.12 133 THR A N 1
ATOM 1035 C CA . THR A 1 133 ? 2.848 -8.462 3.247 1.00 93.12 133 THR A CA 1
ATOM 1036 C C . THR A 1 133 ? 2.756 -7.409 2.145 1.00 93.12 133 THR A C 1
ATOM 1038 O O . THR A 1 133 ? 3.731 -7.195 1.428 1.00 93.12 133 THR A O 1
ATOM 1041 N N . LEU A 1 134 ? 1.631 -6.697 2.032 1.00 93.75 134 LEU A N 1
ATOM 1042 C CA . LEU A 1 134 ? 1.466 -5.651 1.018 1.00 93.75 134 LEU A CA 1
ATOM 1043 C C . LEU A 1 134 ? 2.449 -4.489 1.213 1.00 93.75 134 LEU A C 1
ATOM 1045 O O . LEU A 1 134 ? 2.979 -3.977 0.233 1.00 93.75 134 LEU A O 1
ATOM 1049 N N . GLY A 1 135 ? 2.732 -4.101 2.460 1.00 94.06 135 GLY A N 1
ATOM 1050 C CA . GLY A 1 135 ? 3.716 -3.062 2.768 1.00 94.06 135 GLY A CA 1
ATOM 1051 C C . GLY A 1 135 ? 5.123 -3.432 2.296 1.00 94.06 135 GLY A C 1
ATOM 1052 O O . GLY A 1 135 ? 5.782 -2.622 1.646 1.00 94.06 135 GLY A O 1
ATOM 1053 N N . TYR A 1 136 ? 5.561 -4.668 2.549 1.00 93.50 136 TYR A N 1
ATOM 1054 C CA . TYR A 1 136 ? 6.856 -5.148 2.062 1.00 93.50 136 TYR A CA 1
ATOM 1055 C C . TYR A 1 136 ? 6.903 -5.277 0.540 1.00 93.50 136 TYR A C 1
ATOM 1057 O O . TYR A 1 136 ? 7.912 -4.923 -0.060 1.00 93.50 136 TYR A O 1
ATOM 1065 N N . LEU A 1 137 ? 5.815 -5.719 -0.093 1.00 91.12 137 LEU A N 1
ATOM 1066 C CA . LEU A 1 137 ? 5.723 -5.781 -1.551 1.00 91.12 137 LEU A CA 1
ATOM 1067 C C . LEU A 1 137 ? 5.802 -4.386 -2.197 1.00 91.12 137 LEU A C 1
ATOM 1069 O O . LEU A 1 137 ? 6.558 -4.205 -3.147 1.00 91.12 137 LEU A O 1
ATOM 1073 N N . LEU A 1 138 ? 5.093 -3.381 -1.667 1.00 91.56 138 LEU A N 1
ATOM 1074 C CA . LEU A 1 138 ? 5.183 -1.995 -2.157 1.00 91.56 138 LEU A CA 1
ATOM 1075 C C . LEU A 1 138 ? 6.580 -1.405 -1.946 1.00 91.56 138 LEU A C 1
ATOM 1077 O O . LEU A 1 138 ? 7.089 -0.695 -2.813 1.00 91.56 138 LEU A O 1
ATOM 1081 N N . MET A 1 139 ? 7.220 -1.723 -0.820 1.00 91.88 139 MET A N 1
ATOM 1082 C CA . MET A 1 139 ? 8.601 -1.320 -0.561 1.00 91.88 139 MET A CA 1
ATOM 1083 C C . MET A 1 139 ? 9.577 -1.979 -1.544 1.00 91.88 139 MET A C 1
ATOM 1085 O O . MET A 1 139 ? 10.470 -1.303 -2.055 1.00 91.88 139 MET A O 1
ATOM 1089 N N . LEU A 1 140 ? 9.375 -3.260 -1.869 1.00 88.38 140 LEU A N 1
ATOM 1090 C CA . LEU A 1 140 ? 10.162 -3.967 -2.880 1.00 88.38 140 LEU A CA 1
ATOM 1091 C C . LEU A 1 140 ? 9.990 -3.330 -4.268 1.00 88.38 140 LEU A C 1
ATOM 1093 O O . LEU A 1 140 ? 10.971 -3.098 -4.969 1.00 88.38 140 LEU A O 1
ATOM 1097 N N . LEU A 1 141 ? 8.755 -2.981 -4.641 1.00 87.81 141 LEU A N 1
ATOM 1098 C CA . LEU A 1 141 ? 8.453 -2.305 -5.906 1.00 87.81 141 LEU A CA 1
ATOM 1099 C C . LEU A 1 141 ? 9.103 -0.921 -5.999 1.00 87.81 141 LEU A C 1
ATOM 1101 O O . LEU A 1 141 ? 9.564 -0.528 -7.068 1.00 87.81 141 LEU A O 1
ATOM 1105 N N . PHE A 1 142 ? 9.187 -0.187 -4.890 1.00 85.12 142 PHE A N 1
ATOM 1106 C CA . PHE A 1 142 ? 9.878 1.101 -4.866 1.00 85.12 142 PHE A CA 1
ATOM 1107 C C . PHE A 1 142 ? 11.393 0.949 -5.066 1.00 85.12 142 PHE A C 1
ATOM 1109 O O . PHE A 1 142 ? 12.014 1.747 -5.767 1.00 85.12 142 PHE A O 1
ATOM 1116 N N . MET A 1 143 ? 11.980 -0.116 -4.514 1.00 86.69 143 MET A N 1
ATOM 1117 C CA . MET A 1 143 ? 13.392 -0.460 -4.718 1.00 86.69 143 MET A CA 1
ATOM 1118 C C . MET A 1 143 ? 13.716 -0.892 -6.157 1.00 86.69 143 MET A C 1
ATOM 1120 O O . MET A 1 143 ? 14.887 -0.968 -6.508 1.00 86.69 143 MET A O 1
ATOM 1124 N N . TYR A 1 144 ? 12.719 -1.135 -7.015 1.00 82.06 144 TYR A N 1
ATOM 1125 C CA . TYR A 1 144 ? 12.944 -1.454 -8.429 1.00 82.06 144 TYR A CA 1
ATOM 1126 C C . TYR A 1 144 ? 13.344 -0.236 -9.278 1.00 82.06 144 TYR A C 1
ATOM 1128 O O . TYR A 1 144 ? 13.650 -0.412 -10.452 1.00 82.06 144 TYR A O 1
ATOM 1136 N N . PHE A 1 145 ? 13.331 0.986 -8.724 1.00 79.06 145 PHE A N 1
ATOM 1137 C CA . PHE A 1 145 ? 13.754 2.239 -9.377 1.00 79.06 145 PHE A CA 1
ATOM 1138 C C . PHE A 1 145 ? 13.120 2.522 -10.759 1.00 79.06 145 PHE A C 1
ATOM 1140 O O . PHE A 1 145 ? 13.654 3.310 -11.545 1.00 79.06 145 PHE A O 1
ATOM 1147 N N . ASN A 1 146 ? 11.958 1.931 -11.059 1.00 86.75 146 ASN A N 1
ATOM 1148 C CA . ASN A 1 146 ? 11.198 2.220 -12.273 1.00 86.75 146 ASN A CA 1
ATOM 1149 C C . ASN A 1 146 ? 10.219 3.374 -12.021 1.00 86.75 146 ASN A C 1
ATOM 1151 O O . ASN A 1 146 ? 9.312 3.258 -11.192 1.00 86.75 146 ASN A O 1
ATOM 1155 N N . VAL A 1 147 ? 10.367 4.473 -12.764 1.00 89.0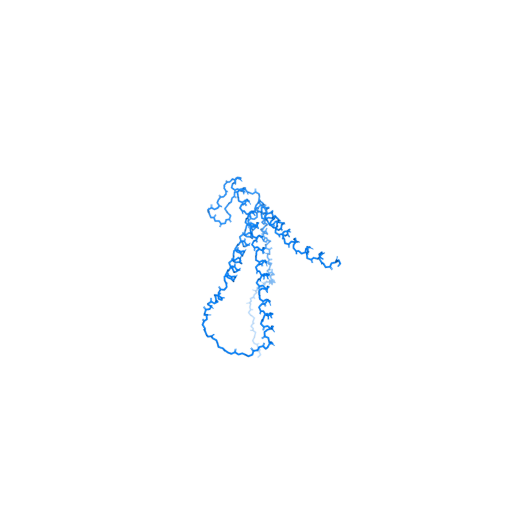0 147 VAL A N 1
ATOM 1156 C CA . VAL A 1 147 ? 9.581 5.698 -12.530 1.00 89.00 147 VAL A CA 1
ATOM 1157 C C . VAL A 1 147 ? 8.078 5.471 -12.684 1.00 89.00 147 VAL A C 1
ATOM 1159 O O . VAL A 1 147 ? 7.303 5.995 -11.886 1.00 89.00 147 VAL A O 1
ATOM 1162 N N . TRP A 1 148 ? 7.652 4.667 -13.661 1.00 89.69 148 TRP A N 1
ATOM 1163 C CA . TRP A 1 148 ? 6.232 4.402 -13.911 1.00 89.69 148 TRP A CA 1
ATOM 1164 C C . TRP A 1 148 ? 5.566 3.697 -12.728 1.00 89.69 148 TRP A C 1
ATOM 1166 O O . TRP A 1 148 ? 4.445 4.032 -12.339 1.00 89.69 148 TRP A O 1
ATOM 1176 N N . ILE A 1 149 ? 6.286 2.761 -12.110 1.00 90.38 149 ILE A N 1
ATOM 1177 C CA . ILE A 1 149 ? 5.833 2.042 -10.919 1.00 90.38 149 ILE A CA 1
ATOM 1178 C C . ILE A 1 149 ? 5.849 2.962 -9.697 1.00 90.38 149 ILE A C 1
ATOM 1180 O O . ILE A 1 149 ? 4.858 3.016 -8.971 1.00 90.38 149 ILE A O 1
ATOM 1184 N N . CYS A 1 150 ? 6.915 3.743 -9.491 1.00 90.69 150 CYS A N 1
ATOM 1185 C CA . CYS A 1 150 ? 6.985 4.710 -8.391 1.00 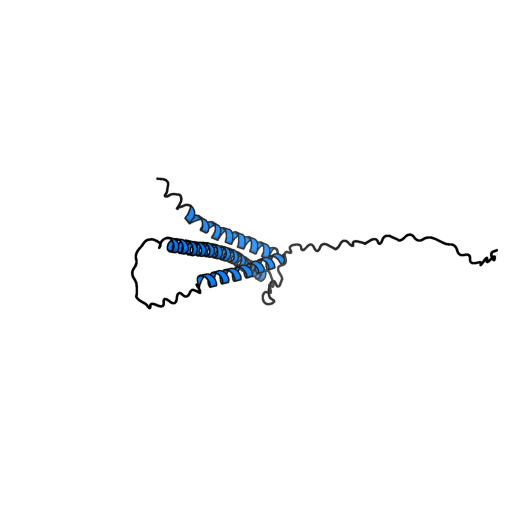90.69 150 CYS A CA 1
ATOM 1186 C C . CYS A 1 150 ? 5.825 5.717 -8.443 1.00 90.69 150 CYS A C 1
ATOM 1188 O O . CYS A 1 150 ? 5.178 5.962 -7.424 1.00 90.69 150 CYS A O 1
ATOM 1190 N N . LEU A 1 151 ? 5.519 6.256 -9.627 1.00 92.88 151 LEU A N 1
ATOM 1191 C CA . LEU A 1 151 ? 4.378 7.150 -9.821 1.00 92.88 151 LEU A CA 1
ATOM 1192 C C . LEU A 1 151 ? 3.054 6.450 -9.507 1.00 92.88 151 LEU A C 1
ATOM 1194 O O . LEU A 1 151 ? 2.221 7.024 -8.808 1.00 92.88 151 LEU A O 1
ATOM 1198 N N . ALA A 1 152 ? 2.871 5.206 -9.952 1.00 94.44 152 ALA A N 1
ATOM 1199 C CA . ALA A 1 152 ? 1.672 4.432 -9.641 1.00 94.44 152 ALA A CA 1
ATOM 1200 C C . ALA A 1 152 ? 1.488 4.205 -8.129 1.00 94.44 152 ALA A C 1
ATOM 1202 O O . ALA A 1 152 ? 0.375 4.367 -7.626 1.00 94.44 152 ALA A O 1
ATOM 1203 N N . VAL A 1 153 ? 2.566 3.899 -7.392 1.00 94.69 153 VAL A N 1
ATOM 1204 C CA . VAL A 1 153 ? 2.534 3.761 -5.923 1.00 94.69 153 VAL A CA 1
ATOM 1205 C C . VAL A 1 153 ? 2.127 5.079 -5.261 1.00 94.69 153 VAL A C 1
ATOM 1207 O O . VAL A 1 153 ? 1.229 5.084 -4.420 1.00 94.69 153 VAL A O 1
ATOM 1210 N N . ILE A 1 154 ? 2.752 6.198 -5.646 1.00 94.69 154 ILE A N 1
ATOM 1211 C CA . ILE A 1 154 ? 2.479 7.521 -5.059 1.00 94.69 154 ILE A CA 1
ATOM 1212 C C . ILE A 1 154 ? 1.038 7.950 -5.335 1.00 94.69 154 ILE A C 1
ATOM 1214 O O . ILE A 1 154 ? 0.353 8.409 -4.420 1.00 94.69 154 ILE A O 1
ATOM 1218 N N . LEU A 1 155 ? 0.566 7.791 -6.574 1.00 96.19 155 LEU A N 1
ATOM 1219 C CA . LEU A 1 155 ? -0.807 8.118 -6.952 1.00 96.19 155 LEU A CA 1
ATOM 1220 C C . LEU A 1 155 ? -1.803 7.224 -6.213 1.00 96.19 155 LEU A C 1
ATOM 1222 O O . LEU A 1 155 ? -2.748 7.741 -5.630 1.00 96.19 155 LEU A O 1
ATOM 1226 N N . GLY A 1 156 ? -1.566 5.912 -6.157 1.00 95.75 156 GLY A N 1
ATOM 1227 C CA . GLY A 1 156 ? -2.440 4.971 -5.452 1.00 95.75 156 GLY A CA 1
ATOM 1228 C C . GLY A 1 156 ? -2.527 5.256 -3.955 1.00 95.75 156 GLY A C 1
ATOM 1229 O O . GLY A 1 156 ? -3.625 5.300 -3.399 1.00 95.75 156 GLY A O 1
ATOM 1230 N N . ALA A 1 157 ? -1.390 5.533 -3.310 1.00 94.00 157 ALA A N 1
ATOM 1231 C CA . ALA A 1 157 ? -1.342 5.910 -1.900 1.00 94.00 157 ALA A CA 1
ATOM 1232 C C . ALA A 1 157 ? -2.039 7.256 -1.645 1.00 94.00 157 ALA A C 1
ATOM 1234 O O . ALA A 1 157 ? -2.804 7.389 -0.692 1.00 94.00 157 ALA A O 1
ATOM 1235 N N . SER A 1 158 ? -1.833 8.237 -2.528 1.00 94.31 158 SER A N 1
ATOM 1236 C CA . SER A 1 158 ? -2.459 9.561 -2.437 1.00 94.31 158 SER A CA 1
ATOM 1237 C C . SER A 1 158 ? -3.978 9.477 -2.616 1.00 94.31 158 SER A C 1
ATOM 1239 O O . SER A 1 158 ? -4.726 10.041 -1.818 1.00 94.31 158 SER A O 1
ATOM 1241 N N . THR A 1 159 ? -4.457 8.724 -3.611 1.00 94.69 159 THR A N 1
ATOM 1242 C CA . THR A 1 159 ? -5.887 8.465 -3.827 1.00 94.69 159 THR A CA 1
ATOM 1243 C C . THR A 1 159 ? -6.499 7.686 -2.663 1.00 94.69 159 THR A C 1
ATOM 1245 O O . THR A 1 159 ? -7.578 8.048 -2.195 1.00 94.69 159 THR A O 1
ATOM 1248 N N . GLY A 1 160 ? -5.816 6.658 -2.153 1.00 93.12 160 GLY A N 1
ATOM 1249 C CA . GLY A 1 160 ? -6.263 5.899 -0.984 1.00 93.12 160 GLY A CA 1
ATOM 1250 C C . GLY A 1 160 ? -6.390 6.783 0.257 1.00 93.12 160 GLY A C 1
ATOM 1251 O O . GLY A 1 160 ? -7.433 6.790 0.913 1.00 93.12 160 GLY A O 1
ATOM 1252 N N . TYR A 1 161 ? -5.372 7.597 0.536 1.00 90.19 161 TYR A N 1
ATOM 1253 C CA . TYR A 1 161 ? -5.406 8.553 1.640 1.00 90.19 161 TYR A CA 1
ATOM 1254 C C . TYR A 1 161 ? -6.538 9.573 1.482 1.00 90.19 161 TYR A C 1
ATOM 1256 O O . TYR A 1 161 ? -7.255 9.844 2.442 1.00 90.19 161 TYR A O 1
ATOM 1264 N N . PHE A 1 162 ? -6.753 10.103 0.277 1.00 89.62 162 PHE A N 1
ATOM 1265 C CA . PHE A 1 162 ? -7.825 11.061 0.013 1.00 89.62 162 PHE A CA 1
ATOM 1266 C C . PHE A 1 162 ? -9.221 10.454 0.238 1.00 89.62 162 PHE A C 1
ATOM 1268 O O . PHE A 1 162 ? -10.036 11.037 0.953 1.00 89.62 162 PHE A O 1
ATOM 1275 N N . LEU A 1 163 ? -9.486 9.259 -0.303 1.00 88.19 163 LEU A N 1
ATOM 1276 C CA . LEU A 1 163 ? -10.783 8.580 -0.181 1.00 88.19 163 LEU A CA 1
ATOM 1277 C C . LEU A 1 163 ? -11.123 8.224 1.273 1.00 88.19 163 LEU A C 1
ATOM 1279 O O . LEU A 1 163 ? -12.231 8.499 1.738 1.00 88.19 163 LEU A O 1
ATOM 1283 N N . PHE A 1 164 ? -10.184 7.619 2.005 1.00 82.69 164 PHE A N 1
ATOM 1284 C CA . PHE A 1 164 ? -10.443 7.152 3.372 1.00 82.69 164 PHE A CA 1
ATOM 1285 C C . PHE A 1 164 ? -10.235 8.241 4.429 1.00 82.69 164 PHE A C 1
ATOM 1287 O O . PHE A 1 164 ? -10.936 8.242 5.441 1.00 82.69 164 PHE A O 1
ATOM 1294 N N . GLY A 1 165 ? -9.338 9.199 4.186 1.00 71.06 165 GLY A N 1
ATOM 1295 C CA . GLY A 1 165 ? -9.138 10.369 5.040 1.00 71.06 165 GLY A CA 1
ATOM 1296 C C . GLY A 1 165 ? -10.345 11.306 5.035 1.00 71.06 165 GLY A C 1
ATOM 1297 O O . GLY A 1 165 ? -10.763 11.766 6.095 1.00 71.06 165 GLY A O 1
ATOM 1298 N N . TRP A 1 166 ? -10.978 11.521 3.875 1.00 65.69 166 TRP A N 1
ATOM 1299 C CA . TRP A 1 166 ? -12.197 12.332 3.786 1.00 65.69 166 TRP A CA 1
ATOM 1300 C C . TRP A 1 166 ? -13.383 11.682 4.513 1.00 65.69 166 TRP A C 1
ATOM 1302 O O . TRP A 1 166 ? -14.124 12.351 5.230 1.00 65.69 166 TRP A O 1
ATOM 1312 N N . GLN A 1 167 ? -13.546 10.359 4.397 1.00 60.78 167 GLN A N 1
ATOM 1313 C CA . GLN A 1 167 ? -14.638 9.632 5.059 1.00 60.78 167 GLN A CA 1
ATOM 1314 C C . GLN A 1 167 ? -14.426 9.372 6.559 1.00 60.78 167 GLN A C 1
ATOM 1316 O O . GLN A 1 167 ? -15.353 8.919 7.233 1.00 60.78 167 GLN A O 1
ATOM 1321 N N . ALA A 1 168 ? -13.244 9.656 7.107 1.00 58.53 168 ALA A N 1
ATOM 1322 C CA . ALA A 1 168 ? -13.005 9.592 8.548 1.00 58.53 168 ALA A CA 1
ATOM 1323 C C . ALA A 1 168 ? -13.588 10.802 9.312 1.00 58.53 168 ALA A C 1
ATOM 1325 O O . ALA A 1 168 ? -13.792 10.709 10.520 1.00 58.53 168 ALA A O 1
ATOM 1326 N N . ASN A 1 169 ? -13.903 11.902 8.614 1.00 55.16 169 ASN A N 1
ATOM 1327 C CA . ASN A 1 169 ? -14.262 13.192 9.213 1.00 55.16 169 ASN A CA 1
ATOM 1328 C C . ASN A 1 169 ? -15.755 13.616 9.238 1.00 55.16 169 ASN A C 1
ATOM 1330 O O . ASN A 1 169 ? -16.031 14.614 9.902 1.00 55.16 169 ASN A O 1
ATOM 1334 N N . PRO A 1 170 ? -16.759 12.933 8.640 1.00 54.44 170 PRO A N 1
ATOM 1335 C CA . PRO A 1 170 ? -18.143 13.426 8.723 1.00 54.44 170 PRO A CA 1
ATOM 1336 C C . PRO A 1 170 ? -18.784 13.279 10.114 1.00 54.44 170 PRO A C 1
ATOM 1338 O O . PRO A 1 170 ? -19.650 14.063 10.480 1.00 54.44 170 PRO A O 1
ATOM 1341 N N . SER A 1 171 ? -18.372 12.289 10.915 1.00 50.97 171 SER A N 1
ATOM 1342 C CA . SER A 1 171 ? -19.032 11.965 12.193 1.00 50.97 171 SER A CA 1
ATOM 1343 C C . SER A 1 171 ? -18.490 12.716 13.417 1.00 50.97 171 SER A C 1
ATOM 1345 O O . SER A 1 171 ? -18.980 12.495 14.520 1.00 50.97 171 SER A O 1
ATOM 1347 N N . GLN A 1 172 ? -17.467 13.565 13.269 1.00 52.03 172 GLN A N 1
ATOM 1348 C CA . GLN A 1 172 ? -16.961 14.419 14.360 1.00 52.03 172 GLN A CA 1
ATOM 1349 C C . GLN A 1 172 ? -17.491 15.858 14.286 1.00 52.03 172 GLN A C 1
ATOM 1351 O O . GLN A 1 172 ? -17.449 16.557 15.289 1.00 52.03 172 GLN A O 1
ATOM 1356 N N . ILE A 1 173 ? -18.026 16.286 13.136 1.00 55.09 173 ILE A N 1
ATOM 1357 C CA . ILE A 1 173 ? -18.553 17.647 12.959 1.00 55.09 173 ILE A CA 1
ATOM 1358 C C . ILE A 1 173 ? -19.992 17.731 13.501 1.00 55.09 173 ILE A C 1
ATOM 1360 O O . ILE A 1 173 ? -20.282 18.579 14.331 1.00 55.09 173 ILE A O 1
ATOM 1364 N N . THR A 1 174 ? -20.860 16.759 13.198 1.00 53.06 174 THR A N 1
ATOM 1365 C CA . THR A 1 174 ? -22.267 16.774 13.660 1.00 53.06 174 THR A CA 1
ATOM 1366 C C . THR A 1 174 ? -22.458 16.522 15.167 1.00 53.06 174 THR A C 1
ATOM 1368 O O . THR A 1 174 ? -23.510 16.838 15.711 1.00 53.06 174 THR A O 1
ATOM 1371 N N . ALA A 1 175 ? -21.463 15.979 15.880 1.00 54.91 175 ALA A N 1
ATOM 1372 C CA . ALA A 1 175 ? -21.550 15.816 17.338 1.00 54.91 175 ALA A CA 1
ATOM 1373 C C . ALA A 1 175 ? -21.200 17.103 18.116 1.00 54.91 175 ALA A C 1
ATOM 1375 O O . ALA A 1 175 ? -21.538 17.203 19.293 1.00 54.91 175 ALA A O 1
ATOM 1376 N N . GLY A 1 176 ? -20.537 18.075 17.474 1.00 49.97 176 GLY A N 1
ATOM 1377 C CA . GLY A 1 176 ? -20.232 19.379 18.072 1.00 49.97 176 GLY A CA 1
ATOM 1378 C C . GLY A 1 176 ? -21.407 20.359 18.025 1.00 49.97 176 GLY A C 1
ATOM 1379 O O . GLY A 1 176 ? -21.530 21.200 18.910 1.00 49.97 176 GLY A O 1
ATOM 1380 N N . ASP A 1 177 ? -22.304 20.203 17.048 1.00 51.34 177 ASP A N 1
ATOM 1381 C CA . ASP A 1 177 ? -23.355 21.189 16.759 1.00 51.34 177 ASP A CA 1
ATOM 1382 C C . ASP A 1 177 ? -24.616 21.041 17.633 1.00 51.34 177 ASP A C 1
ATOM 1384 O O . ASP A 1 177 ? -25.475 21.919 17.641 1.00 51.34 177 ASP A O 1
ATOM 1388 N N . HIS A 1 178 ? -24.741 19.957 18.407 1.00 58.03 178 HIS A N 1
ATOM 1389 C CA . HIS A 1 178 ? -25.913 19.706 19.260 1.00 58.03 178 HIS A CA 1
ATOM 1390 C C . HIS A 1 178 ? -25.762 20.174 20.720 1.00 58.03 178 HIS A C 1
ATOM 1392 O O . HIS A 1 178 ? -26.694 19.997 21.502 1.00 58.03 178 HIS A O 1
ATOM 1398 N N . CYS A 1 179 ? -24.634 20.790 21.095 1.00 59.88 179 CYS A N 1
ATOM 1399 C CA . CYS A 1 179 ? -24.386 21.275 22.464 1.00 59.88 179 CYS A CA 1
ATOM 1400 C C . CYS A 1 179 ? -24.379 22.810 22.611 1.00 59.88 179 CYS A C 1
ATOM 1402 O O . CYS A 1 179 ? -24.023 23.312 23.675 1.00 59.88 179 CYS A O 1
ATOM 1404 N N . THR A 1 180 ? -24.777 23.565 21.584 1.00 55.38 180 THR A N 1
ATOM 1405 C CA . THR A 1 180 ? -24.902 25.032 21.647 1.00 55.38 180 THR A CA 1
ATOM 1406 C C . THR A 1 180 ? -26.266 25.483 21.126 1.00 55.38 180 THR A C 1
ATOM 1408 O O . THR A 1 180 ? -26.374 25.968 20.001 1.00 55.38 180 THR A O 1
ATOM 1411 N N . ALA A 1 181 ? -27.308 25.299 21.934 1.00 44.72 181 ALA A N 1
ATOM 1412 C CA . ALA A 1 181 ? -28.588 25.995 21.816 1.00 44.72 181 ALA A CA 1
ATOM 1413 C C . ALA A 1 181 ? -29.174 26.205 23.215 1.00 44.72 181 ALA A C 1
ATOM 1415 O O . ALA A 1 181 ? -29.089 25.249 24.022 1.00 44.72 181 ALA A O 1
#

Foldseek 3Di:
DDDDDDDDDDDDDDDDDDDPPPPPPDPDPPPPPAQDADQFDDQDDPVLGGDDDVSLVVLLVVLLQLLLVLLVLVLVLVVLVVVVVVVVVVVVVVVVPPPDDDDDDDDDDDPPVPCPVPVSVVVSVVSVVSSVVSVVSLVSQVVVSHPSSVVSNVNSNVVSCVVSVVVVPPVVVVVVPVPDD

InterPro domains:
  IPR007274 Ctr copper transporter [PF04145] (35-164)
  IPR007274 Ctr copper transporter [PTHR12483] (24-171)

Secondary structure (DSSP, 8-state):
-PPP-------------------------------B--S-EE-SSTT-EE-HHHHHHHHHHHHHHHHHHHHHHHHHHHHHHHHHHHHHHHHHHHHHT--S----------------S-HHHHHHHHHHHHHHHHHHHHHHHHTT-BHHHHHHHHHHHHHHHHHHHHHTSHHHHTTTTTS--

Sequence (181 aa):
MSSHSHHSMAHEAMGESPKPHSVSAKPMPMMHVSFYFGTSGTFLFDWWNIEGAWGMLGSCGVVFFMALFYEYLKFLRARLLIKSQQIRYSSIRTSNGVNGETSAPATPETESTVKITSTSHLSQTAIYVVQLTLGYLLMLLFMYFNVWICLAVILGASTGYFLFGWQANPSQITAGDHCTA